Protein AF-A0A8T5AJH1-F1 (afdb_monomer_lite)

Secondary structure (DSSP, 8-state):
------PPPHHHHHHHHHHHHHHH-S-TTHHHHHHHHHHHHHHHT--

pLDDT: mean 85.22, std 8.03, range [49.62, 93.88]

Foldseek 3Di:
DDDDDDDDDPVVLVVLQVVLCVPPVNDDCSSVVSVVVVVVVVVVPPD

Radius of gyration: 11.5 Å; chains: 1; bounding box: 24×23×30 Å

Structure (mmCIF, N/CA/C/O backbone):
data_AF-A0A8T5AJH1-F1
#
_entry.id   AF-A0A8T5AJH1-F1
#
loop_
_atom_site.group_PDB
_atom_site.id
_atom_site.type_symbol
_atom_site.label_atom_id
_atom_site.label_alt_id
_atom_site.label_comp_id
_atom_site.label_asym_id
_atom_site.label_entity_id
_atom_site.label_seq_id
_atom_site.pdbx_PDB_ins_code
_atom_site.Cartn_x
_atom_site.Cartn_y
_atom_site.Cartn_z
_atom_site.occupancy
_atom_site.B_iso_or_equiv
_atom_site.auth_seq_id
_atom_site.auth_comp_id
_atom_site.auth_asym_id
_atom_site.auth_atom_id
_atom_site.pdbx_PDB_model_num
ATOM 1 N N . MET A 1 1 ? -0.151 -16.053 5.231 1.00 67.38 1 MET A N 1
ATOM 2 C CA . MET A 1 1 ? -0.334 -14.611 4.949 1.00 67.38 1 MET A CA 1
ATOM 3 C C . MET A 1 1 ? -1.795 -14.380 4.628 1.00 67.38 1 MET A C 1
ATOM 5 O O . MET A 1 1 ? -2.303 -15.045 3.731 1.00 67.38 1 MET A O 1
ATOM 9 N N . GLY A 1 2 ? -2.467 -13.499 5.372 1.00 81.38 2 GLY A N 1
ATOM 10 C CA . GLY A 1 2 ? -3.788 -13.017 4.970 1.00 81.38 2 GLY A CA 1
ATOM 11 C C . GLY A 1 2 ? -3.671 -12.275 3.639 1.00 81.38 2 GLY A C 1
ATOM 12 O O . GLY A 1 2 ? -2.670 -11.602 3.398 1.00 81.38 2 GLY A O 1
ATOM 13 N N . ARG A 1 3 ? -4.648 -12.451 2.751 1.00 85.00 3 ARG A N 1
ATOM 14 C CA . ARG A 1 3 ? -4.735 -11.708 1.491 1.00 85.00 3 ARG A CA 1
ATOM 15 C C . ARG A 1 3 ? -5.915 -10.765 1.603 1.00 85.00 3 ARG A C 1
ATOM 17 O O . ARG A 1 3 ? -7.008 -11.209 1.937 1.00 85.00 3 ARG A O 1
ATOM 24 N N . ILE A 1 4 ? -5.678 -9.492 1.326 1.00 85.00 4 ILE A N 1
ATOM 25 C CA . ILE A 1 4 ? -6.726 -8.483 1.271 1.00 85.00 4 ILE A CA 1
ATOM 26 C C . ILE A 1 4 ? -6.830 -8.053 -0.188 1.00 85.00 4 ILE A C 1
ATOM 28 O O . ILE A 1 4 ? -5.833 -7.649 -0.785 1.00 85.00 4 ILE A O 1
ATOM 32 N N . TYR A 1 5 ? -8.020 -8.196 -0.760 1.00 88.06 5 TYR A N 1
ATOM 33 C CA . TYR A 1 5 ? -8.345 -7.664 -2.076 1.00 88.06 5 TYR A CA 1
ATOM 34 C C . TYR A 1 5 ? -9.100 -6.361 -1.855 1.00 88.06 5 TYR A C 1
ATOM 36 O O . TYR A 1 5 ? -10.181 -6.369 -1.271 1.00 88.06 5 TYR A O 1
ATOM 44 N N . VAL A 1 6 ? -8.496 -5.250 -2.266 1.00 86.75 6 VAL A N 1
ATOM 45 C CA . VAL A 1 6 ? -9.094 -3.917 -2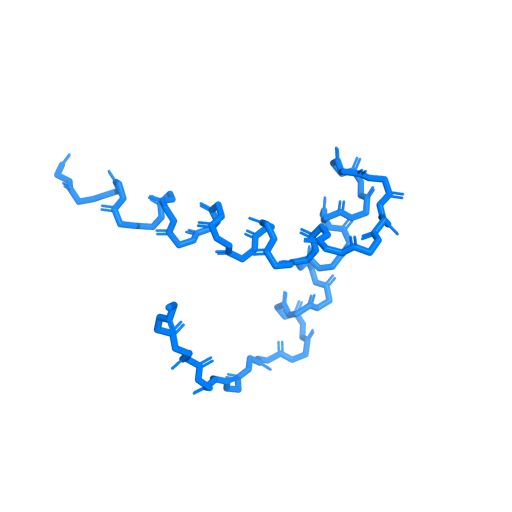.176 1.00 86.75 6 VAL A CA 1
ATOM 46 C C . VAL A 1 6 ? -8.904 -3.207 -3.504 1.00 86.75 6 VAL A C 1
ATOM 48 O O . VAL A 1 6 ? -7.862 -3.358 -4.145 1.00 86.75 6 VAL A O 1
ATOM 51 N N . GLU A 1 7 ? -9.893 -2.418 -3.894 1.00 89.81 7 GLU A N 1
ATOM 52 C CA . GLU A 1 7 ? -9.771 -1.481 -5.003 1.00 89.81 7 GLU A CA 1
ATOM 53 C C . GLU A 1 7 ? -9.357 -0.123 -4.435 1.00 89.81 7 GLU A C 1
ATOM 55 O O . GLU A 1 7 ? -10.012 0.422 -3.545 1.00 89.81 7 GLU A O 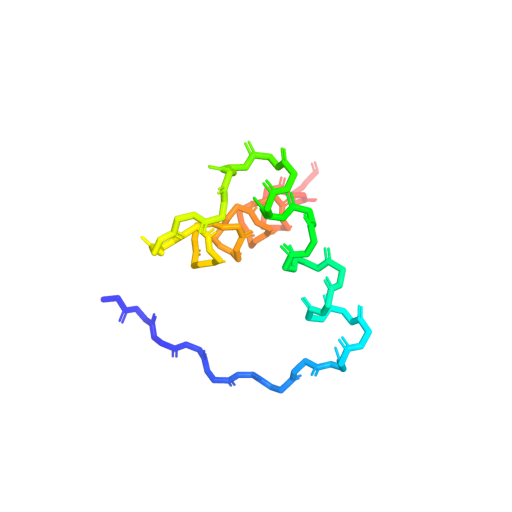1
ATOM 60 N N . LEU A 1 8 ? -8.225 0.395 -4.910 1.00 88.19 8 LEU A N 1
ATOM 61 C CA . LEU A 1 8 ? -7.728 1.716 -4.541 1.00 88.19 8 LEU A CA 1
ATOM 62 C C . LEU A 1 8 ? -7.992 2.684 -5.697 1.00 88.19 8 LEU A C 1
ATOM 64 O O . LEU A 1 8 ? -7.838 2.287 -6.851 1.00 88.19 8 LEU A O 1
ATOM 68 N N . PRO A 1 9 ? -8.311 3.957 -5.415 1.00 93.88 9 PRO A N 1
ATOM 69 C CA . PRO A 1 9 ? -8.339 4.985 -6.447 1.00 93.88 9 PRO A CA 1
ATOM 70 C C . PRO A 1 9 ? -6.978 5.089 -7.151 1.00 93.88 9 PRO A C 1
ATOM 72 O O . PRO A 1 9 ? -5.943 5.081 -6.475 1.00 93.88 9 PRO A O 1
ATOM 75 N N . ASP A 1 10 ? -6.971 5.272 -8.474 1.00 90.94 10 ASP A N 1
ATOM 76 C CA . ASP A 1 10 ? -5.746 5.350 -9.290 1.00 90.94 10 ASP A CA 1
ATOM 77 C C . ASP A 1 10 ? -4.739 6.379 -8.758 1.00 90.94 10 ASP A C 1
ATOM 79 O O . ASP A 1 10 ? -3.537 6.128 -8.673 1.00 90.94 10 ASP A O 1
ATOM 83 N N . GLU A 1 11 ? -5.232 7.537 -8.318 1.00 92.88 11 GLU A N 1
ATOM 84 C CA . GLU A 1 11 ? -4.406 8.606 -7.750 1.00 92.88 11 GLU A CA 1
ATOM 85 C C . GLU A 1 11 ? -3.652 8.165 -6.487 1.00 92.88 11 GLU A C 1
ATOM 87 O O . GLU A 1 11 ? -2.517 8.588 -6.247 1.00 92.88 11 GLU A O 1
ATOM 92 N N . LEU A 1 12 ? -4.270 7.314 -5.665 1.00 89.62 12 LEU A N 1
ATOM 93 C CA . LEU A 1 12 ? -3.665 6.808 -4.438 1.00 89.62 12 LEU A CA 1
ATOM 94 C C . LEU A 1 12 ? -2.613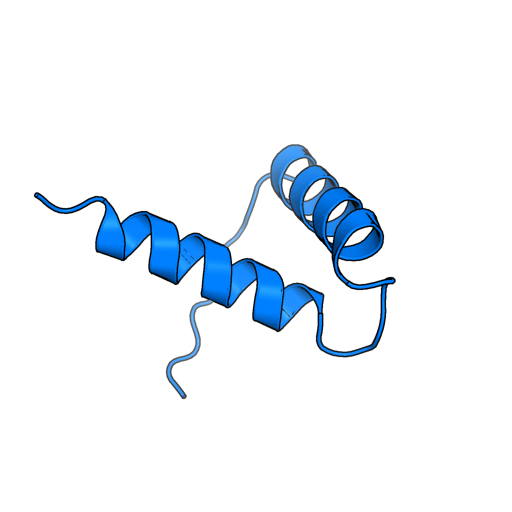 5.738 -4.749 1.00 89.62 12 LEU A C 1
ATOM 96 O O . LEU A 1 12 ? -1.508 5.794 -4.205 1.00 89.62 12 LEU A O 1
ATOM 100 N N . GLU A 1 13 ? -2.924 4.813 -5.659 1.00 90.12 13 GLU A N 1
ATOM 101 C CA . GLU A 1 13 ? -1.994 3.773 -6.119 1.00 90.12 13 GLU A CA 1
ATOM 102 C C . GLU A 1 13 ? -0.754 4.389 -6.771 1.00 90.12 13 GLU A C 1
ATOM 104 O O . GLU A 1 13 ? 0.379 4.050 -6.418 1.00 90.12 13 GLU A O 1
ATOM 109 N N . LYS A 1 14 ? -0.955 5.388 -7.634 1.00 90.12 14 LYS A N 1
ATOM 110 C CA . L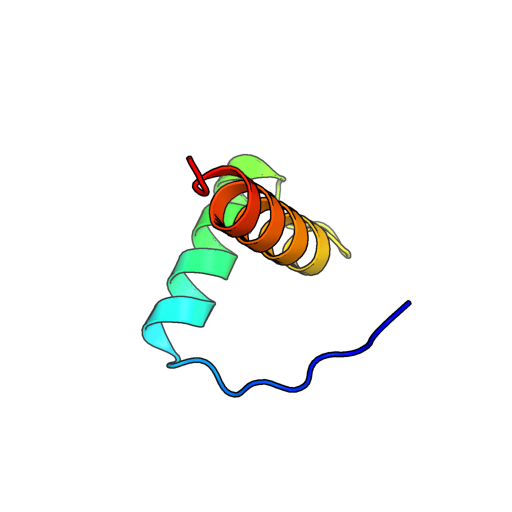YS A 1 14 ? 0.125 6.115 -8.299 1.00 90.12 14 LYS A CA 1
ATOM 111 C C . LYS A 1 14 ? 1.035 6.828 -7.304 1.00 90.12 14 LYS A C 1
ATOM 113 O O . LYS A 1 14 ? 2.257 6.706 -7.399 1.00 90.12 14 LYS A O 1
ATOM 118 N N . LYS A 1 15 ? 0.472 7.536 -6.318 1.00 90.50 15 LYS A N 1
ATOM 119 C CA . LYS A 1 15 ? 1.258 8.194 -5.256 1.00 90.50 15 LYS A CA 1
ATOM 120 C C . LYS A 1 15 ? 2.058 7.188 -4.437 1.00 90.50 15 LYS A C 1
ATOM 122 O O . LYS A 1 15 ? 3.224 7.444 -4.137 1.00 90.50 15 LYS A O 1
ATOM 127 N N . LEU A 1 16 ? 1.453 6.051 -4.095 1.00 88.31 16 LEU A N 1
ATOM 128 C CA . LEU A 1 16 ? 2.129 4.990 -3.357 1.00 88.31 16 LEU A CA 1
ATOM 129 C C . LEU A 1 16 ? 3.292 4.414 -4.170 1.00 88.31 16 LEU A C 1
ATOM 131 O O . LEU A 1 16 ? 4.401 4.292 -3.652 1.00 88.31 16 LEU A O 1
ATOM 135 N N . ARG A 1 17 ? 3.072 4.128 -5.456 1.00 85.06 17 ARG A N 1
ATOM 136 C CA . ARG A 1 17 ? 4.097 3.607 -6.364 1.00 85.06 17 ARG A CA 1
ATOM 137 C C . ARG A 1 17 ? 5.259 4.582 -6.541 1.00 85.06 17 ARG A C 1
ATOM 139 O O . ARG A 1 17 ? 6.407 4.157 -6.453 1.00 85.06 17 ARG A O 1
ATOM 146 N N . LEU A 1 18 ? 4.983 5.873 -6.728 1.00 89.25 18 LEU A N 1
ATOM 147 C CA . LEU A 1 18 ? 6.022 6.903 -6.838 1.00 89.25 18 LEU A CA 1
ATOM 148 C C . LEU A 1 18 ? 6.860 6.990 -5.558 1.00 89.25 18 LEU A C 1
ATOM 150 O O . LEU A 1 18 ? 8.075 6.829 -5.623 1.00 89.25 18 LEU A O 1
ATOM 154 N N . LYS A 1 19 ? 6.216 7.101 -4.387 1.00 88.50 19 LYS A N 1
ATOM 155 C CA . LYS A 1 19 ? 6.921 7.102 -3.094 1.00 88.50 19 LYS A CA 1
ATOM 156 C C . LYS A 1 19 ? 7.746 5.838 -2.866 1.00 88.50 19 LYS A C 1
ATOM 158 O O . LYS A 1 19 ? 8.826 5.901 -2.284 1.00 88.50 19 LYS A O 1
ATOM 163 N N . THR A 1 20 ? 7.232 4.691 -3.303 1.00 88.62 20 THR A N 1
ATOM 164 C CA . THR A 1 20 ? 7.927 3.401 -3.218 1.00 88.62 20 THR A CA 1
ATOM 165 C C . THR A 1 20 ? 9.200 3.423 -4.060 1.00 88.62 20 THR A C 1
ATOM 167 O O . THR A 1 20 ? 10.254 3.014 -3.585 1.00 88.62 20 THR A O 1
ATOM 170 N N . ILE A 1 21 ? 9.129 3.936 -5.291 1.00 86.50 21 ILE A N 1
ATOM 171 C CA . ILE A 1 21 ? 10.297 4.068 -6.170 1.00 86.50 21 ILE A CA 1
ATOM 172 C C . ILE A 1 21 ? 11.317 5.037 -5.560 1.00 86.50 21 ILE A C 1
ATOM 174 O O . ILE A 1 21 ? 12.496 4.702 -5.508 1.00 86.50 21 ILE A O 1
ATOM 178 N N . GLU A 1 22 ? 10.871 6.183 -5.040 1.00 86.44 22 GLU A N 1
ATOM 179 C CA . GLU A 1 22 ? 11.748 7.177 -4.408 1.00 86.44 22 GLU A CA 1
ATOM 180 C C . GLU A 1 22 ? 12.453 6.644 -3.152 1.00 86.44 22 GLU A C 1
ATOM 182 O O . GLU A 1 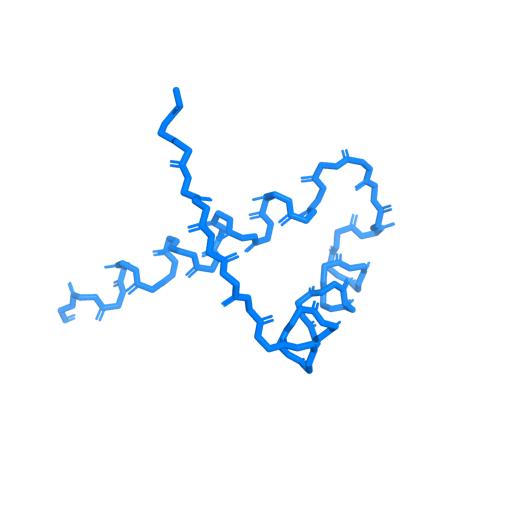22 ? 13.630 6.925 -2.944 1.00 86.44 22 GLU A O 1
ATOM 187 N N . ARG A 1 23 ? 11.756 5.869 -2.309 1.00 81.81 23 ARG A N 1
ATOM 188 C CA . ARG A 1 23 ? 12.314 5.365 -1.041 1.00 81.81 23 ARG A CA 1
ATOM 189 C C . ARG A 1 23 ? 13.100 4.065 -1.176 1.00 81.81 23 ARG A C 1
ATOM 191 O O . ARG A 1 23 ? 14.092 3.887 -0.477 1.00 81.81 23 ARG A O 1
ATOM 198 N N . LEU A 1 24 ? 12.629 3.136 -2.005 1.00 78.81 24 LEU A N 1
ATOM 199 C CA . LEU A 1 24 ? 13.121 1.752 -2.043 1.00 78.81 24 LEU A CA 1
ATOM 200 C C . LEU A 1 24 ? 13.862 1.415 -3.351 1.00 78.81 24 LEU A C 1
ATOM 202 O O . LEU A 1 24 ? 14.570 0.411 -3.422 1.00 78.81 24 LEU A O 1
ATOM 206 N N . GLY A 1 25 ? 13.773 2.278 -4.370 1.00 79.25 25 GLY A N 1
ATOM 207 C CA . GLY A 1 25 ? 14.501 2.129 -5.634 1.00 79.25 25 GLY A CA 1
ATOM 208 C C . GLY A 1 25 ? 13.776 1.301 -6.700 1.00 79.25 25 GLY A C 1
ATOM 209 O O . GLY A 1 25 ? 14.355 1.034 -7.751 1.00 79.25 25 GLY A O 1
ATOM 210 N N . GLY A 1 26 ? 12.519 0.907 -6.462 1.00 77.00 26 GLY A N 1
ATOM 211 C CA . GLY A 1 26 ? 11.644 0.324 -7.486 1.00 77.00 26 GLY A CA 1
ATOM 212 C C . GLY A 1 26 ? 11.956 -1.130 -7.856 1.00 77.00 26 GLY A C 1
ATOM 213 O O . GLY A 1 26 ? 11.775 -1.529 -9.007 1.00 77.00 26 GLY A O 1
ATOM 214 N N . LYS A 1 27 ? 12.425 -1.939 -6.905 1.00 79.88 27 LYS A N 1
ATOM 215 C CA . LYS A 1 27 ? 12.677 -3.372 -7.086 1.00 79.88 27 LYS A CA 1
ATOM 216 C C . LYS A 1 27 ? 11.406 -4.203 -6.897 1.00 79.88 27 LYS A C 1
ATOM 218 O O . LYS A 1 27 ? 10.402 -3.797 -6.306 1.00 79.88 27 LYS A O 1
ATOM 223 N N . LYS A 1 28 ? 11.455 -5.435 -7.411 1.00 73.56 28 LYS A N 1
ATOM 224 C CA . LYS A 1 28 ? 10.371 -6.415 -7.279 1.00 73.56 28 LYS A CA 1
ATOM 225 C C . LYS A 1 28 ? 10.140 -6.737 -5.796 1.00 73.56 28 LYS A C 1
ATOM 227 O O . LYS A 1 28 ? 11.000 -7.335 -5.161 1.00 73.56 28 LYS A O 1
ATOM 232 N N . GLY A 1 29 ? 8.967 -6.369 -5.280 1.00 79.81 29 GLY A N 1
ATOM 233 C CA . GLY A 1 29 ? 8.566 -6.585 -3.882 1.00 79.81 29 GLY A CA 1
ATOM 234 C C . GLY A 1 29 ? 8.441 -5.305 -3.051 1.00 79.81 29 GLY A C 1
ATOM 235 O O . GLY A 1 29 ? 7.787 -5.332 -2.010 1.00 79.81 29 GLY A O 1
ATOM 236 N N . ASP A 1 30 ? 8.964 -4.175 -3.535 1.00 84.69 30 ASP A N 1
ATOM 237 C CA . ASP A 1 30 ? 8.929 -2.915 -2.784 1.00 84.69 30 ASP A CA 1
ATOM 238 C C . ASP A 1 30 ? 7.510 -2.373 -2.603 1.00 84.69 30 ASP A C 1
ATOM 240 O O . ASP A 1 30 ? 7.194 -1.834 -1.549 1.00 84.69 30 ASP A O 1
ATOM 244 N N . LEU A 1 31 ? 6.618 -2.578 -3.580 1.00 84.94 31 LEU A N 1
ATOM 245 C CA . LEU A 1 31 ? 5.223 -2.140 -3.464 1.00 84.94 31 LEU A CA 1
ATOM 246 C C . LEU A 1 31 ? 4.490 -2.879 -2.336 1.00 84.94 31 LEU A C 1
ATOM 248 O O . LEU A 1 31 ? 3.782 -2.258 -1.551 1.00 84.94 31 LEU A O 1
ATOM 252 N N . SER A 1 32 ? 4.688 -4.195 -2.217 1.00 86.19 32 SER A N 1
ATOM 253 C CA . SER A 1 32 ? 4.106 -4.982 -1.122 1.00 86.19 32 SER A CA 1
ATOM 254 C C . SER A 1 32 ? 4.653 -4.542 0.232 1.00 86.19 32 SER A C 1
ATOM 256 O O . SER A 1 32 ? 3.894 -4.457 1.193 1.00 86.19 32 SER A O 1
ATOM 258 N N . LYS A 1 33 ? 5.947 -4.206 0.295 1.00 87.94 33 LYS A N 1
ATOM 259 C CA . LYS A 1 33 ? 6.579 -3.678 1.503 1.00 87.94 33 LYS A CA 1
ATOM 260 C C . LYS A 1 33 ? 6.026 -2.300 1.880 1.00 87.94 33 LYS A C 1
ATOM 262 O O . LYS A 1 33 ? 5.679 -2.095 3.033 1.00 87.94 33 LYS A O 1
ATOM 267 N N . ALA A 1 34 ? 5.851 -1.404 0.910 1.00 89.69 34 ALA A N 1
ATOM 268 C CA . ALA A 1 34 ? 5.270 -0.083 1.134 1.00 89.69 34 ALA A CA 1
ATOM 269 C C . ALA A 1 34 ? 3.809 -0.155 1.609 1.00 89.69 34 ALA A C 1
ATOM 271 O O . ALA A 1 34 ? 3.412 0.603 2.492 1.00 89.69 34 ALA A O 1
ATOM 272 N N . VAL A 1 35 ? 3.015 -1.084 1.061 1.00 89.50 35 VAL A N 1
ATOM 273 C CA . VAL A 1 35 ? 1.651 -1.361 1.543 1.00 89.50 35 VAL A CA 1
ATOM 274 C C . VAL A 1 35 ? 1.684 -1.877 2.982 1.00 89.50 35 VAL A C 1
ATOM 276 O O . VAL A 1 35 ? 0.901 -1.422 3.812 1.00 89.50 35 VAL A O 1
ATOM 279 N N . GLU A 1 36 ? 2.600 -2.794 3.299 1.00 89.94 36 GLU A N 1
ATOM 280 C CA . GLU A 1 36 ? 2.755 -3.311 4.659 1.00 89.94 36 GLU A CA 1
ATOM 281 C C . GLU A 1 36 ? 3.154 -2.207 5.650 1.00 89.94 36 GLU A C 1
ATOM 283 O O . GLU A 1 36 ? 2.554 -2.106 6.716 1.00 89.94 36 GLU A O 1
ATOM 288 N N . GLU A 1 37 ? 4.117 -1.351 5.299 1.00 89.62 37 GLU A N 1
ATOM 289 C CA . GLU A 1 37 ? 4.528 -0.210 6.125 1.00 89.62 37 GLU A CA 1
ATOM 290 C C . GLU A 1 37 ? 3.379 0.777 6.346 1.00 89.62 37 GLU A C 1
ATOM 292 O O . GLU A 1 37 ? 3.140 1.184 7.480 1.00 89.62 37 GLU A O 1
ATOM 297 N N . ALA A 1 38 ? 2.609 1.099 5.302 1.00 89.69 38 ALA A N 1
ATOM 298 C CA . ALA A 1 38 ? 1.449 1.980 5.422 1.00 89.69 38 ALA A CA 1
ATOM 299 C C . ALA A 1 38 ? 0.385 1.407 6.372 1.00 89.69 38 ALA A C 1
ATOM 301 O O . ALA A 1 38 ? -0.158 2.135 7.201 1.00 89.69 38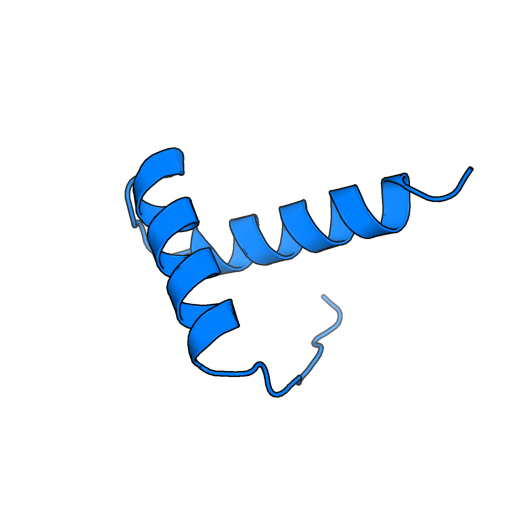 ALA A O 1
ATOM 302 N N . ILE A 1 39 ? 0.112 0.100 6.288 1.00 90.50 39 ILE A N 1
ATOM 303 C CA . ILE A 1 39 ? -0.812 -0.583 7.203 1.00 90.50 39 ILE A CA 1
ATOM 304 C C . ILE A 1 39 ? -0.245 -0.599 8.626 1.00 90.50 39 ILE A C 1
ATOM 306 O O . ILE A 1 39 ? -0.985 -0.342 9.571 1.00 90.50 39 ILE A O 1
ATOM 310 N N . ARG A 1 40 ? 1.057 -0.861 8.803 1.00 90.62 40 ARG A N 1
ATOM 311 C CA . ARG A 1 40 ? 1.711 -0.831 10.121 1.00 90.62 40 ARG A CA 1
ATOM 312 C C . ARG A 1 40 ? 1.627 0.549 10.760 1.00 90.62 40 ARG A C 1
ATOM 314 O O . ARG A 1 40 ? 1.265 0.626 11.925 1.00 90.62 40 ARG A O 1
ATOM 321 N N . GLU A 1 41 ? 1.922 1.618 10.021 1.00 91.19 41 GLU A N 1
ATOM 322 C CA . GLU A 1 41 ? 1.779 2.997 10.505 1.00 91.19 41 GLU A CA 1
ATOM 323 C C . GLU A 1 41 ? 0.321 3.341 10.832 1.00 91.19 41 GLU A C 1
ATOM 325 O O . GLU A 1 41 ? 0.056 4.024 11.818 1.00 91.19 41 GLU A O 1
ATOM 330 N N . TRP A 1 42 ? -0.626 2.866 10.018 1.00 89.50 42 TRP A N 1
ATOM 331 C CA . TRP A 1 42 ? -2.053 3.082 10.243 1.00 89.50 42 TRP A CA 1
ATOM 332 C C . TRP A 1 42 ? -2.544 2.403 11.525 1.00 89.50 42 TRP A C 1
ATOM 334 O O . TRP A 1 42 ? -3.188 3.051 12.342 1.00 89.50 42 TRP A O 1
ATOM 344 N N . VAL A 1 43 ? -2.193 1.131 11.731 1.00 90.69 43 VAL A N 1
ATOM 345 C CA . VAL A 1 43 ? -2.538 0.373 12.946 1.00 90.69 43 VAL A CA 1
ATOM 346 C C . VAL A 1 43 ? -1.788 0.916 14.167 1.00 90.69 43 VAL A C 1
ATOM 348 O O . VAL A 1 43 ? -2.344 0.993 15.255 1.00 90.69 43 VAL A O 1
ATOM 351 N N . ALA A 1 44 ? -0.533 1.343 14.005 1.00 91.00 44 ALA A N 1
ATOM 352 C CA . ALA A 1 44 ? 0.253 1.932 15.090 1.00 91.00 44 ALA A CA 1
ATOM 353 C C . ALA A 1 44 ? -0.251 3.318 15.524 1.00 91.00 44 ALA A C 1
ATOM 355 O O . ALA A 1 44 ? 0.099 3.773 16.609 1.00 91.00 44 ALA A O 1
ATOM 356 N N . LYS A 1 45 ? -1.069 3.991 14.704 1.00 83.50 45 LYS A N 1
ATOM 357 C CA . LYS A 1 45 ? -1.720 5.257 15.066 1.00 83.50 45 LYS A CA 1
ATOM 358 C C . LYS A 1 45 ? -2.894 5.097 16.041 1.00 83.50 45 LYS A C 1
ATOM 360 O O . LYS A 1 45 ? -3.524 6.097 16.373 1.00 83.50 45 LYS A O 1
ATOM 365 N N . GLU A 1 46 ? -3.167 3.891 16.535 1.00 64.19 46 GLU A N 1
ATOM 366 C CA . GLU A 1 46 ? -4.132 3.656 17.611 1.00 64.19 46 GLU A CA 1
ATOM 367 C C . GLU A 1 46 ? -3.477 3.743 19.001 1.00 64.19 46 GLU A C 1
ATOM 369 O O . GLU A 1 46 ? -3.098 2.731 19.591 1.00 64.19 46 GLU A O 1
ATOM 374 N N . THR A 1 47 ? -3.349 4.975 19.512 1.00 49.62 47 THR A N 1
ATOM 375 C CA . THR A 1 47 ? -3.660 5.458 20.886 1.00 49.62 47 THR A CA 1
ATOM 376 C C . THR A 1 47 ? -3.000 6.814 21.114 1.00 49.62 47 THR A C 1
ATOM 378 O O . THR A 1 47 ? -1.759 6.904 20.984 1.00 49.62 47 THR A O 1
#

Sequence (47 aa):
MGRIYVELPDELEKKLRLKTIERLGGKKGDLSKAVEEAIREWVAKET